Protein AF-A0A368G789-F1 (afdb_monomer_lite)

Secondary structure (DSSP, 8-state):
------PPP-HHHHHHHHHT--PPTT--HHHHHHHHHHHHTTS-GGG-S-HHHHHHHHHHHHH-S-HHHHHHHHTSS---HHHHHHHHHHHHHHHHHHHHHHHHHTTTSTT------------------

Structure (mmCIF, N/CA/C/O backbone):
data_AF-A0A368G789-F1
#
_entry.id   AF-A0A368G789-F1
#
loop_
_atom_site.group_PDB
_atom_site.id
_atom_site.type_symbol
_atom_site.label_atom_id
_atom_site.label_alt_id
_atom_site.label_comp_id
_atom_site.label_asym_id
_atom_site.label_entity_id
_atom_site.label_seq_id
_atom_site.pdbx_PDB_ins_code
_atom_site.Cartn_x
_atom_site.Cartn_y
_atom_site.Cartn_z
_atom_site.occupancy
_atom_site.B_iso_or_equiv
_atom_site.auth_seq_id
_atom_site.auth_comp_id
_atom_site.auth_asym_id
_atom_site.auth_atom_id
_atom_site.pdbx_PDB_model_num
ATOM 1 N N . MET A 1 1 ? 33.040 -12.148 13.697 1.00 38.88 1 MET A N 1
ATOM 2 C CA . MET A 1 1 ? 32.240 -10.945 13.388 1.00 38.88 1 MET A CA 1
ATOM 3 C C . MET A 1 1 ? 30.898 -11.406 12.861 1.00 38.88 1 MET A C 1
ATOM 5 O O . MET A 1 1 ? 30.812 -11.840 11.717 1.00 38.88 1 MET A O 1
ATOM 9 N N . GLU A 1 2 ? 29.886 -11.398 13.719 1.00 48.53 2 GLU A N 1
ATOM 10 C CA . GLU A 1 2 ? 28.514 -11.714 13.335 1.00 48.53 2 GLU A CA 1
ATOM 11 C C . GLU A 1 2 ? 28.005 -10.576 12.450 1.00 48.53 2 GLU A C 1
ATOM 13 O O . GLU A 1 2 ? 27.790 -9.453 12.902 1.00 48.53 2 GLU A O 1
ATOM 18 N N . ARG A 1 3 ? 27.883 -10.837 11.145 1.00 51.62 3 ARG A N 1
ATOM 19 C CA . ARG A 1 3 ? 27.163 -9.945 10.236 1.00 51.62 3 ARG A CA 1
ATOM 20 C C . ARG A 1 3 ? 25.686 -10.092 10.581 1.00 51.62 3 ARG A C 1
ATOM 22 O O . ARG A 1 3 ? 24.994 -10.892 9.958 1.00 51.62 3 ARG A O 1
ATOM 29 N N . HIS A 1 4 ? 25.233 -9.395 11.621 1.00 54.50 4 HIS A N 1
ATOM 30 C CA . HIS A 1 4 ? 23.817 -9.341 11.954 1.00 54.50 4 HIS A CA 1
ATOM 31 C C . HIS A 1 4 ? 23.077 -8.850 10.715 1.00 54.50 4 HIS A C 1
ATOM 33 O O . HIS A 1 4 ? 23.262 -7.720 10.261 1.00 54.50 4 HIS A O 1
ATOM 39 N N . PHE A 1 5 ? 22.305 -9.754 10.123 1.00 52.41 5 PHE A N 1
ATOM 40 C CA . PHE A 1 5 ? 21.469 -9.471 8.976 1.00 52.41 5 PHE A CA 1
ATOM 41 C C . PHE A 1 5 ? 20.397 -8.501 9.470 1.00 52.41 5 PHE A C 1
ATOM 43 O O . PHE A 1 5 ? 19.450 -8.908 10.135 1.00 52.41 5 PHE A O 1
ATOM 50 N N . GLN A 1 6 ? 20.586 -7.204 9.236 1.00 55.22 6 GLN A N 1
ATOM 51 C CA . GLN A 1 6 ? 19.517 -6.239 9.437 1.00 55.22 6 GLN A CA 1
ATOM 52 C C . GLN A 1 6 ? 18.588 -6.385 8.232 1.00 55.22 6 GLN A C 1
ATOM 54 O O . GLN A 1 6 ? 19.014 -6.076 7.114 1.00 55.22 6 GLN A O 1
ATOM 59 N N . PRO A 1 7 ? 17.363 -6.914 8.403 1.00 67.00 7 PRO A N 1
ATOM 60 C CA . PRO A 1 7 ? 16.426 -6.972 7.299 1.00 67.00 7 PRO A CA 1
ATOM 61 C C . PRO A 1 7 ? 16.193 -5.545 6.805 1.00 67.00 7 PRO A C 1
ATOM 63 O O . PRO A 1 7 ? 15.861 -4.646 7.580 1.00 67.00 7 PRO A O 1
ATOM 66 N N . LYS A 1 8 ? 16.426 -5.332 5.508 1.00 68.81 8 LYS A N 1
ATOM 67 C CA . LYS A 1 8 ? 16.158 -4.054 4.850 1.00 68.81 8 LYS A CA 1
ATOM 68 C C . LYS A 1 8 ? 14.688 -3.713 5.050 1.00 68.81 8 LYS A C 1
ATOM 70 O O . LYS A 1 8 ? 13.813 -4.514 4.726 1.00 68.81 8 LYS A O 1
ATOM 75 N N . LYS A 1 9 ? 14.425 -2.536 5.613 1.00 77.56 9 LYS A N 1
ATOM 76 C CA . LYS A 1 9 ? 13.063 -2.088 5.881 1.00 77.56 9 LYS A CA 1
ATOM 77 C C . LYS A 1 9 ? 12.380 -1.729 4.563 1.00 77.56 9 LYS A C 1
ATOM 79 O O . LYS A 1 9 ? 12.826 -0.825 3.860 1.00 77.56 9 LYS A O 1
ATOM 84 N N . LEU A 1 10 ? 11.293 -2.422 4.242 1.00 89.25 10 LEU A N 1
ATOM 85 C CA . LEU A 1 10 ? 10.507 -2.182 3.033 1.00 89.25 10 LEU A CA 1
ATOM 86 C C . LEU A 1 10 ? 9.543 -1.015 3.269 1.00 89.25 10 LEU A C 1
ATOM 88 O O . LEU A 1 10 ? 8.372 -1.203 3.582 1.00 89.25 10 LEU A O 1
ATOM 92 N N . VAL A 1 11 ? 10.044 0.213 3.137 1.00 90.19 11 VAL A N 1
ATOM 93 C CA . VAL A 1 11 ? 9.292 1.440 3.463 1.00 90.19 11 VAL A CA 1
ATOM 94 C C . VAL A 1 11 ? 7.970 1.542 2.692 1.00 90.19 11 VAL A C 1
ATOM 96 O O . VAL A 1 11 ? 6.958 1.965 3.251 1.00 90.19 11 VAL A O 1
ATOM 99 N N . LEU A 1 12 ? 7.944 1.127 1.422 1.00 90.19 12 LEU A N 1
ATOM 100 C CA . LEU A 1 12 ? 6.715 1.101 0.624 1.00 90.19 12 LEU A CA 1
ATOM 101 C C . LEU A 1 12 ? 5.694 0.083 1.141 1.00 90.19 12 LEU A C 1
ATOM 103 O O . LEU A 1 12 ? 4.496 0.366 1.110 1.00 90.19 12 LEU A O 1
ATOM 107 N N . ALA A 1 13 ? 6.149 -1.062 1.654 1.00 91.62 13 ALA A N 1
ATOM 108 C CA . ALA A 1 13 ? 5.273 -2.042 2.286 1.00 91.62 13 ALA A CA 1
ATOM 109 C C . ALA A 1 13 ? 4.629 -1.471 3.555 1.00 91.62 13 ALA A C 1
ATOM 111 O O . ALA A 1 13 ? 3.419 -1.610 3.721 1.00 91.62 13 ALA A O 1
ATOM 112 N N . GLU A 1 14 ? 5.390 -0.750 4.386 1.00 92.75 14 GLU A N 1
ATOM 113 C CA . GLU A 1 14 ? 4.847 -0.090 5.583 1.00 92.75 14 GLU A CA 1
ATOM 114 C C . GLU A 1 14 ? 3.820 0.988 5.231 1.00 92.75 14 GLU A C 1
ATOM 116 O O . GLU A 1 14 ? 2.738 1.054 5.816 1.00 92.75 14 GLU A O 1
ATOM 121 N N . ARG A 1 15 ? 4.113 1.798 4.209 1.00 92.38 15 ARG A N 1
ATOM 122 C CA . ARG A 1 15 ? 3.181 2.812 3.697 1.00 92.38 15 ARG A CA 1
ATOM 123 C C . ARG A 1 15 ? 1.889 2.186 3.192 1.00 92.38 15 ARG A C 1
ATOM 125 O O . ARG A 1 15 ? 0.800 2.652 3.524 1.00 92.38 15 ARG A O 1
ATOM 132 N N . PHE A 1 16 ? 1.998 1.108 2.420 1.00 91.94 16 PHE A N 1
ATOM 133 C CA . PHE A 1 16 ? 0.838 0.362 1.949 1.00 91.94 16 PHE A CA 1
ATOM 134 C C . PHE A 1 16 ? 0.045 -0.253 3.111 1.00 91.94 16 PHE A C 1
ATOM 136 O O . PHE A 1 16 ? -1.185 -0.163 3.124 1.00 91.94 16 PHE A O 1
ATOM 143 N N . ALA A 1 17 ? 0.724 -0.820 4.111 1.00 92.12 17 ALA A N 1
ATOM 144 C CA . ALA A 1 17 ? 0.091 -1.372 5.304 1.00 92.12 17 ALA A CA 1
ATOM 145 C C . ALA A 1 17 ? -0.663 -0.297 6.100 1.00 92.12 17 ALA A C 1
ATOM 147 O O . ALA A 1 17 ? -1.793 -0.540 6.517 1.00 92.12 17 ALA A O 1
ATOM 148 N N . MET A 1 18 ? -0.082 0.899 6.256 1.00 94.31 18 MET A N 1
ATOM 149 C CA . MET A 1 18 ? -0.729 2.045 6.899 1.00 94.31 18 MET A CA 1
ATOM 150 C C . MET A 1 18 ? -1.992 2.477 6.145 1.00 94.31 18 MET A C 1
ATOM 152 O O . MET A 1 18 ? -3.046 2.605 6.761 1.00 94.31 18 MET A O 1
ATOM 156 N N . MET A 1 19 ? -1.913 2.659 4.823 1.00 91.19 19 MET A N 1
ATOM 157 C CA . MET A 1 19 ? -3.069 3.058 4.003 1.00 91.19 19 MET A CA 1
ATOM 158 C C . MET A 1 19 ? -4.171 2.000 3.953 1.00 91.19 19 MET A C 1
ATOM 160 O O . MET A 1 19 ? -5.332 2.329 3.733 1.00 91.19 19 MET A O 1
ATOM 164 N N . SER A 1 20 ? -3.812 0.732 4.142 1.00 91.69 20 SER A N 1
ATOM 165 C CA . SER A 1 20 ? -4.769 -0.375 4.167 1.00 91.69 20 SER A CA 1
ATOM 166 C C . SER A 1 20 ? -5.485 -0.514 5.514 1.00 91.69 20 SER A C 1
ATOM 168 O O . SER A 1 20 ? -6.374 -1.358 5.641 1.00 91.69 20 SER A O 1
ATOM 170 N N . LYS A 1 21 ? -5.107 0.268 6.537 1.00 94.00 21 LYS A N 1
ATOM 171 C CA . LYS A 1 21 ? -5.802 0.253 7.825 1.00 94.00 21 LYS A CA 1
ATOM 172 C C . LYS A 1 21 ? -7.206 0.826 7.672 1.00 94.00 21 LYS A C 1
ATOM 174 O O . LYS A 1 21 ? -7.413 1.869 7.064 1.00 94.00 21 LYS A O 1
ATOM 179 N N . ALA A 1 22 ? -8.156 0.140 8.289 1.00 96.19 22 ALA A N 1
ATOM 180 C CA . ALA A 1 22 ? -9.532 0.581 8.431 1.00 96.19 22 ALA A CA 1
ATOM 181 C C . ALA A 1 22 ? -9.975 0.342 9.875 1.00 96.19 22 ALA A C 1
ATOM 183 O O . ALA A 1 22 ? -9.533 -0.624 10.508 1.00 96.19 22 ALA A O 1
ATOM 184 N N . GLN A 1 23 ? -10.842 1.215 10.389 1.00 98.00 23 GLN A N 1
ATOM 185 C CA . GLN A 1 23 ? -11.401 1.055 11.727 1.00 98.00 23 GLN A CA 1
ATOM 186 C C . GLN A 1 23 ? -12.190 -0.255 11.797 1.00 98.00 23 GLN A C 1
ATOM 188 O O . GLN A 1 23 ? -13.071 -0.517 10.975 1.00 98.00 23 GLN A O 1
ATOM 193 N N . LYS A 1 24 ? -11.872 -1.086 12.790 1.00 97.12 24 LYS A N 1
ATOM 194 C CA . LYS A 1 24 ? -12.580 -2.349 13.019 1.00 97.12 24 LYS A CA 1
ATOM 195 C C . LYS A 1 24 ? -13.919 -2.087 13.705 1.00 97.12 24 LYS A C 1
ATOM 197 O O . LYS A 1 24 ? -14.069 -1.134 14.468 1.00 97.12 24 LYS A O 1
ATOM 202 N N . ILE A 1 25 ? -14.884 -2.976 13.485 1.00 97.50 25 ILE A N 1
ATOM 203 C CA . ILE A 1 25 ? -16.169 -2.932 14.191 1.00 97.50 25 ILE A CA 1
ATO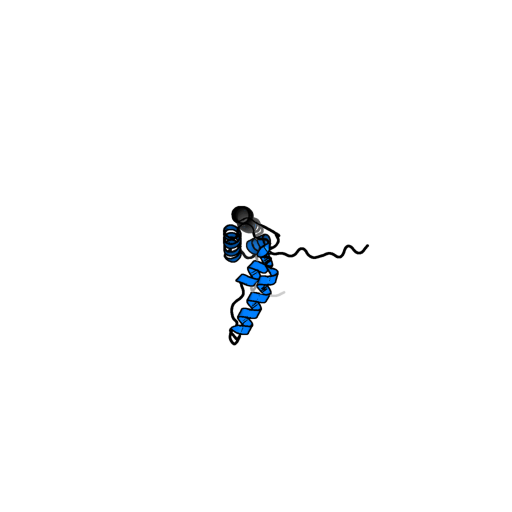M 204 C C . ILE A 1 25 ? -15.901 -3.058 15.699 1.00 97.50 25 ILE A C 1
ATOM 206 O O . ILE A 1 25 ? -15.233 -3.995 16.130 1.00 97.50 25 ILE A O 1
ATOM 210 N N . GLY A 1 26 ? -16.399 -2.102 16.486 1.00 97.50 26 GLY A N 1
ATOM 211 C CA . GLY A 1 26 ? -16.203 -2.055 17.940 1.00 97.50 26 GLY A CA 1
ATOM 212 C C . GLY A 1 26 ? -14.894 -1.409 18.414 1.00 97.50 26 GLY A C 1
ATOM 213 O O . GLY A 1 26 ? -14.728 -1.240 19.616 1.00 97.50 26 GLY A O 1
ATOM 214 N N . GLN A 1 27 ? -13.989 -1.009 17.512 1.00 97.81 27 GLN A N 1
ATOM 215 C CA . GLN A 1 27 ? -12.781 -0.255 17.869 1.00 97.81 27 GLN A CA 1
ATOM 216 C C . GLN A 1 27 ? -13.137 1.205 18.150 1.00 97.81 27 GLN A C 1
ATOM 218 O O . GLN A 1 27 ? -13.849 1.838 17.365 1.00 97.81 27 GLN A O 1
ATOM 223 N N . THR A 1 28 ? -12.618 1.770 19.236 1.00 98.44 28 THR A N 1
ATOM 224 C CA . THR A 1 28 ? -12.810 3.193 19.531 1.00 98.44 28 THR A CA 1
ATOM 225 C C . THR A 1 28 ? -12.017 4.070 18.558 1.00 98.44 28 THR A C 1
ATOM 227 O O . THR A 1 28 ? -11.005 3.659 17.983 1.00 98.44 28 THR A O 1
ATOM 230 N N . LEU A 1 29 ? -12.445 5.323 18.392 1.00 98.12 29 LEU A N 1
ATOM 231 C CA . LEU A 1 29 ? -11.732 6.284 17.544 1.00 98.12 29 LEU A CA 1
ATOM 232 C C . LEU A 1 29 ? -10.300 6.543 18.037 1.00 98.12 29 LEU A C 1
ATOM 234 O O . LEU A 1 29 ? -9.393 6.691 17.223 1.00 98.12 29 LEU A O 1
ATOM 238 N N . GLN A 1 30 ? -10.088 6.563 19.357 1.00 98.25 30 GLN A N 1
ATOM 239 C CA . GLN A 1 30 ? -8.768 6.777 19.957 1.00 98.25 30 GLN A CA 1
ATOM 240 C C . GLN A 1 30 ? -7.822 5.606 19.681 1.00 98.25 30 GLN A C 1
ATOM 242 O O . GLN A 1 30 ? -6.677 5.830 19.298 1.00 98.25 30 GLN A O 1
ATOM 247 N N . GLU A 1 31 ? -8.303 4.367 19.813 1.00 98.19 31 GLU A N 1
ATOM 248 C CA . GLU A 1 31 ? -7.513 3.176 19.485 1.00 98.19 31 GLU A CA 1
ATOM 249 C C . GLU A 1 31 ? -7.143 3.144 18.003 1.00 98.19 31 GLU A C 1
ATOM 251 O O . GLU A 1 31 ? -5.993 2.874 17.663 1.00 98.19 31 GLU A O 1
ATOM 256 N N . TYR A 1 32 ? -8.100 3.447 17.121 1.00 98.38 32 TYR A N 1
ATOM 257 C CA . TYR A 1 32 ? -7.838 3.492 15.686 1.00 98.38 32 TYR A CA 1
ATOM 258 C C . TYR A 1 32 ? -6.819 4.582 15.330 1.00 98.38 32 TYR A C 1
ATOM 260 O O . TYR A 1 32 ? -5.849 4.318 14.622 1.00 98.38 32 TYR A O 1
ATOM 268 N N . PHE A 1 33 ? -6.983 5.789 15.873 1.00 97.88 33 PHE A N 1
ATOM 269 C CA . PHE A 1 33 ? -6.050 6.892 15.654 1.00 97.88 33 PHE A CA 1
ATOM 270 C C . PHE A 1 33 ? -4.636 6.566 16.154 1.00 97.88 33 PHE A C 1
ATOM 272 O O . PHE A 1 33 ? -3.668 6.777 15.424 1.00 97.88 33 PHE A O 1
ATOM 279 N N . ALA A 1 34 ? -4.512 5.989 17.352 1.00 97.81 34 ALA A N 1
ATOM 280 C CA . ALA A 1 34 ? -3.228 5.553 17.897 1.00 97.81 34 ALA A CA 1
ATOM 281 C C . ALA A 1 34 ? -2.572 4.465 17.026 1.00 97.81 34 ALA A C 1
ATOM 283 O O . ALA A 1 34 ? -1.359 4.484 16.814 1.00 97.81 34 ALA A O 1
ATOM 284 N N . GLU A 1 35 ? -3.362 3.539 16.471 1.00 97.19 35 GLU A N 1
ATOM 285 C CA . GLU A 1 35 ? -2.876 2.506 15.551 1.00 97.19 35 GLU A CA 1
ATOM 286 C C . GLU A 1 35 ? -2.330 3.107 14.244 1.00 97.19 35 GLU A C 1
ATOM 288 O O . GLU A 1 35 ? -1.267 2.697 13.767 1.00 97.19 35 GLU A O 1
ATOM 293 N N . VAL A 1 36 ? -3.028 4.097 13.677 1.00 97.00 36 VAL A N 1
ATOM 294 C CA . VAL A 1 36 ? -2.587 4.814 12.470 1.00 97.00 36 VAL A CA 1
ATOM 295 C C . VAL A 1 36 ? -1.330 5.640 12.754 1.00 97.00 36 VAL A C 1
ATOM 297 O O . VAL A 1 36 ? -0.369 5.550 11.991 1.00 97.00 36 VAL A O 1
ATOM 300 N N . GLN A 1 37 ? -1.278 6.376 13.871 1.00 96.00 37 GLN A N 1
ATOM 301 C CA . GLN A 1 37 ? -0.085 7.133 14.275 1.00 96.00 37 GLN A CA 1
ATOM 302 C C . GLN A 1 37 ? 1.133 6.227 14.462 1.00 96.00 37 GLN A C 1
ATOM 304 O O . GLN A 1 37 ? 2.225 6.544 13.991 1.00 96.00 37 GLN A O 1
ATOM 309 N N . LYS A 1 38 ? 0.949 5.069 15.105 1.00 95.19 38 LYS A N 1
ATOM 310 C CA . LYS A 1 38 ? 2.028 4.096 15.285 1.00 95.19 38 LYS A CA 1
ATOM 311 C C . LYS A 1 38 ? 2.576 3.607 13.942 1.00 95.19 38 LYS A C 1
ATOM 313 O O . LYS A 1 38 ? 3.790 3.537 13.788 1.00 95.19 38 LYS A O 1
ATOM 318 N N . ALA A 1 39 ? 1.709 3.319 12.971 1.00 94.62 39 ALA A N 1
ATOM 319 C CA . ALA A 1 39 ? 2.135 2.911 11.632 1.00 94.62 39 ALA A CA 1
ATOM 320 C C . ALA A 1 39 ? 2.824 4.046 10.850 1.00 94.62 39 ALA A C 1
ATOM 322 O O . ALA A 1 39 ? 3.785 3.799 10.121 1.00 94.62 39 ALA A O 1
ATOM 323 N N . ALA A 1 40 ? 2.399 5.299 11.037 1.00 94.12 40 ALA A N 1
ATOM 324 C CA . ALA A 1 40 ? 3.028 6.454 10.394 1.00 94.12 40 ALA A CA 1
ATOM 325 C C . ALA A 1 40 ? 4.507 6.617 10.789 1.00 94.12 40 ALA A C 1
ATOM 327 O O . ALA A 1 40 ? 5.338 6.926 9.931 1.00 94.12 40 ALA A O 1
ATOM 328 N N . ASN A 1 41 ? 4.862 6.307 12.042 1.00 92.25 41 ASN A N 1
ATOM 329 C CA . ASN A 1 41 ? 6.253 6.326 12.518 1.00 92.25 41 ASN A CA 1
ATOM 330 C C . ASN A 1 41 ? 7.163 5.372 11.729 1.00 92.25 41 ASN A C 1
ATOM 332 O O . ASN A 1 41 ? 8.374 5.577 11.635 1.00 92.25 41 ASN A O 1
ATOM 336 N N . GLU A 1 42 ? 6.592 4.323 11.137 1.00 89.62 42 GLU A N 1
ATOM 337 C CA . GLU A 1 42 ? 7.347 3.330 10.386 1.00 89.62 42 GLU A CA 1
ATOM 338 C C . GLU A 1 42 ? 7.546 3.703 8.909 1.00 89.62 42 GLU A C 1
ATOM 340 O O . GLU A 1 42 ? 8.472 3.184 8.282 1.00 89.62 42 GLU A O 1
ATOM 345 N N . CYS A 1 43 ? 6.761 4.653 8.393 1.00 90.38 43 CYS A N 1
ATOM 346 C CA . CYS A 1 43 ? 6.689 5.033 6.978 1.00 90.38 43 CYS A CA 1
ATOM 347 C C . CYS A 1 43 ? 7.783 6.010 6.508 1.00 90.38 43 CYS A C 1
ATOM 349 O O . CYS A 1 43 ? 7.898 6.279 5.304 1.00 90.38 43 CYS A O 1
ATOM 351 N N . MET A 1 44 ? 8.584 6.544 7.439 1.00 89.50 44 MET A N 1
ATOM 352 C CA . MET A 1 44 ? 9.730 7.425 7.166 1.00 89.50 44 MET A CA 1
ATOM 353 C C . MET A 1 44 ? 9.378 8.620 6.259 1.00 89.50 44 MET A C 1
ATOM 355 O O . MET A 1 44 ? 10.114 8.927 5.319 1.00 89.50 44 MET A O 1
ATOM 359 N N . PHE A 1 45 ? 8.241 9.279 6.509 1.00 88.75 45 PHE A N 1
ATOM 360 C CA . PHE A 1 45 ? 7.786 10.422 5.705 1.00 88.75 45 PHE A CA 1
ATOM 361 C C . PHE A 1 45 ? 8.768 11.600 5.722 1.00 88.75 45 PHE A C 1
ATOM 363 O O . PHE A 1 45 ? 8.908 12.277 4.711 1.00 88.75 45 PHE A O 1
ATOM 370 N N . GLU A 1 46 ? 9.542 11.748 6.798 1.00 89.19 46 GLU A N 1
ATOM 371 C CA . GLU A 1 46 ? 10.607 12.755 6.944 1.00 89.19 46 GLU A CA 1
ATOM 372 C C . GLU A 1 46 ? 11.673 12.693 5.832 1.00 89.19 46 GLU A C 1
ATOM 374 O O . GLU A 1 46 ? 12.369 13.669 5.573 1.00 89.19 46 GLU A O 1
ATOM 379 N N . LYS A 1 47 ? 11.844 11.530 5.182 1.00 87.44 47 LYS A N 1
ATOM 380 C CA . LYS A 1 47 ? 12.828 11.328 4.103 1.00 87.44 47 LYS A CA 1
ATOM 381 C C . LYS A 1 47 ? 12.252 11.541 2.700 1.00 87.44 47 LYS A C 1
ATOM 383 O O . LYS A 1 47 ? 12.951 11.297 1.719 1.00 87.44 47 LYS A O 1
ATOM 388 N N . VAL A 1 48 ? 10.980 11.916 2.584 1.00 89.44 48 VAL A N 1
ATOM 389 C CA . VAL A 1 48 ? 10.323 12.133 1.292 1.00 89.44 48 VAL A CA 1
ATOM 390 C C . VAL A 1 48 ? 10.659 13.532 0.788 1.00 89.44 48 VAL A C 1
ATOM 392 O O . VAL A 1 48 ? 10.259 14.521 1.391 1.00 89.44 48 VAL A O 1
ATOM 395 N N . SER A 1 49 ? 11.381 13.610 -0.330 1.00 89.75 49 SER A N 1
ATOM 396 C CA . SER A 1 49 ? 11.686 14.873 -1.011 1.00 89.75 49 SER A CA 1
ATOM 397 C C . SER A 1 49 ? 10.507 15.383 -1.841 1.00 89.75 49 SER A C 1
ATOM 399 O O . SER A 1 49 ? 10.188 16.567 -1.787 1.00 89.75 49 SER A O 1
ATOM 401 N N . ASP A 1 50 ? 9.838 14.492 -2.576 1.00 93.19 50 ASP A N 1
ATOM 402 C CA . ASP A 1 50 ? 8.650 14.805 -3.370 1.00 93.19 50 ASP A CA 1
ATOM 403 C C . ASP A 1 50 ? 7.415 14.107 -2.791 1.00 93.19 50 ASP A C 1
ATOM 405 O O . ASP A 1 50 ? 7.175 12.911 -2.982 1.00 93.19 50 ASP A O 1
ATOM 409 N N . VAL A 1 51 ? 6.619 14.877 -2.051 1.00 91.75 51 VAL A N 1
ATOM 410 C CA . VAL A 1 51 ? 5.388 14.386 -1.422 1.00 91.75 51 VAL A CA 1
ATOM 411 C C . VAL A 1 51 ? 4.338 14.023 -2.470 1.00 91.75 51 VAL A C 1
ATOM 413 O O . VAL A 1 51 ? 3.608 13.049 -2.284 1.00 91.75 51 VAL A O 1
ATOM 416 N N . ARG A 1 52 ? 4.251 14.772 -3.578 1.00 94.81 52 ARG A N 1
ATOM 417 C CA . ARG A 1 52 ? 3.253 14.520 -4.624 1.00 94.81 52 ARG A CA 1
ATOM 418 C C . ARG A 1 52 ? 3.534 13.180 -5.286 1.00 94.81 52 ARG A C 1
ATOM 420 O O . ARG A 1 52 ? 2.627 12.353 -5.363 1.00 94.81 52 ARG A O 1
ATOM 427 N N . ASP A 1 53 ? 4.769 12.962 -5.718 1.00 94.38 53 ASP A N 1
ATOM 428 C CA . ASP A 1 53 ? 5.176 11.717 -6.368 1.00 94.38 53 ASP A CA 1
ATOM 429 C C . ASP A 1 53 ? 5.037 10.509 -5.426 1.00 94.38 53 ASP A C 1
ATOM 431 O O . ASP A 1 53 ? 4.477 9.476 -5.804 1.00 94.38 53 ASP A O 1
ATOM 435 N N . ALA A 1 54 ? 5.416 10.667 -4.152 1.00 91.81 54 ALA A N 1
ATOM 436 C CA . ALA A 1 54 ? 5.231 9.622 -3.151 1.00 91.81 54 ALA A CA 1
ATOM 437 C C . ALA A 1 54 ? 3.750 9.249 -2.964 1.00 91.81 54 ALA A C 1
ATOM 439 O O . ALA A 1 54 ? 3.424 8.062 -2.902 1.00 91.81 54 ALA A O 1
ATOM 440 N N . MET A 1 55 ? 2.846 10.235 -2.894 1.00 92.81 55 MET A N 1
ATOM 441 C CA . MET A 1 55 ? 1.400 9.998 -2.773 1.00 92.81 55 MET A CA 1
ATOM 442 C C . MET A 1 55 ? 0.826 9.293 -4.004 1.00 92.81 55 MET A C 1
ATOM 444 O O . MET A 1 55 ? 0.056 8.342 -3.857 1.00 92.81 55 MET A O 1
ATOM 448 N N . VAL A 1 56 ? 1.224 9.715 -5.207 1.00 95.19 56 VAL A N 1
ATOM 449 C CA . VAL A 1 56 ? 0.806 9.081 -6.468 1.00 95.19 56 VAL A CA 1
ATOM 450 C C . VAL A 1 56 ? 1.263 7.624 -6.502 1.00 95.19 56 VAL A C 1
ATOM 452 O O . VAL A 1 56 ? 0.443 6.736 -6.727 1.00 95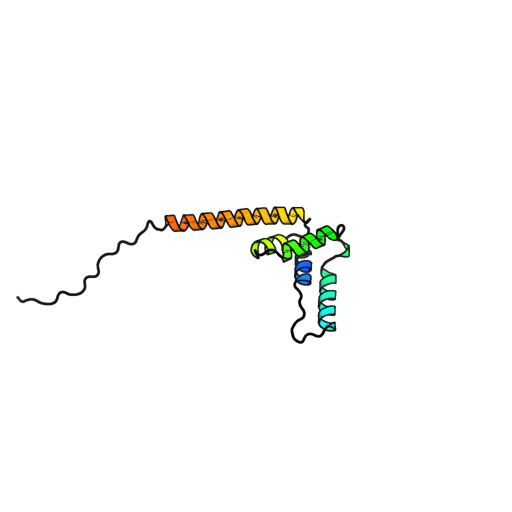.19 56 VAL A O 1
ATOM 455 N N . THR A 1 57 ? 2.536 7.366 -6.197 1.00 93.50 57 THR A N 1
ATOM 456 C CA . THR A 1 57 ? 3.121 6.017 -6.151 1.00 93.50 57 THR A CA 1
ATOM 457 C C . THR A 1 57 ? 2.382 5.117 -5.163 1.00 93.50 57 THR A C 1
ATOM 459 O O . THR A 1 57 ? 2.022 3.983 -5.480 1.00 93.50 57 THR A O 1
ATOM 462 N N . MET A 1 58 ? 2.101 5.637 -3.967 1.00 92.00 58 MET A N 1
ATOM 463 C CA . MET A 1 58 ? 1.369 4.932 -2.918 1.00 92.00 58 MET A CA 1
ATOM 464 C C . MET A 1 58 ? -0.048 4.530 -3.361 1.00 92.00 58 MET A C 1
ATOM 466 O O . MET A 1 58 ? -0.422 3.360 -3.235 1.00 92.00 58 MET A O 1
ATOM 470 N N . ILE A 1 59 ? -0.821 5.470 -3.915 1.00 93.81 59 ILE A N 1
ATOM 471 C CA . ILE A 1 59 ? -2.190 5.216 -4.389 1.00 93.81 59 ILE A CA 1
ATOM 472 C C . ILE A 1 59 ? -2.182 4.257 -5.583 1.00 93.81 59 ILE A C 1
ATOM 474 O O . ILE A 1 59 ? -2.978 3.318 -5.616 1.00 93.81 59 ILE A O 1
ATOM 478 N N . PHE A 1 60 ? -1.265 4.457 -6.534 1.00 95.50 60 PHE A N 1
ATOM 479 C CA . PHE A 1 60 ? -1.128 3.612 -7.716 1.00 95.50 60 PHE A CA 1
ATOM 480 C C . PHE A 1 60 ? -0.888 2.152 -7.327 1.00 95.50 60 PHE A C 1
ATOM 482 O O . PHE A 1 60 ? -1.688 1.290 -7.686 1.00 95.50 60 PHE A O 1
ATOM 489 N N . ILE A 1 61 ? 0.148 1.881 -6.521 1.00 93.81 61 ILE A N 1
ATOM 490 C CA . ILE A 1 61 ? 0.485 0.521 -6.073 1.00 93.81 61 ILE A CA 1
ATOM 491 C C . ILE A 1 61 ? -0.675 -0.083 -5.269 1.00 93.81 61 ILE A C 1
ATOM 493 O O . ILE A 1 61 ? -1.057 -1.233 -5.501 1.00 93.81 61 ILE A O 1
ATOM 497 N N . GLY A 1 62 ? -1.266 0.685 -4.346 1.00 91.75 62 GLY A N 1
ATOM 498 C CA . GLY A 1 62 ? -2.379 0.217 -3.521 1.00 91.75 62 GLY A CA 1
ATOM 499 C C . GLY A 1 62 ? -3.639 -0.138 -4.319 1.00 91.75 62 GLY A C 1
ATOM 500 O O . GLY A 1 62 ? -4.358 -1.067 -3.943 1.00 91.75 62 GLY A O 1
ATOM 501 N N . GLY A 1 63 ? -3.868 0.548 -5.441 1.00 93.12 63 GLY A N 1
ATOM 502 C CA . GLY A 1 63 ? -5.010 0.354 -6.333 1.00 93.12 63 GLY A CA 1
ATOM 503 C C . GLY A 1 63 ? -4.861 -0.770 -7.366 1.00 93.12 63 GLY A C 1
ATOM 504 O O . GLY A 1 63 ? -5.843 -1.110 -8.025 1.00 93.12 63 GLY A O 1
ATOM 505 N N . LEU A 1 64 ? -3.680 -1.379 -7.525 1.00 94.06 64 LEU A N 1
ATOM 506 C CA . LEU A 1 64 ? -3.458 -2.412 -8.546 1.00 94.06 64 LEU A CA 1
ATOM 507 C C . LEU A 1 64 ? -4.307 -3.666 -8.310 1.00 94.06 64 LEU A C 1
ATOM 509 O O . LEU A 1 64 ? -4.177 -4.314 -7.276 1.00 94.06 64 LEU A O 1
ATOM 513 N N . ALA A 1 65 ? -5.096 -4.096 -9.296 1.00 93.56 65 ALA A N 1
ATOM 514 C CA . ALA A 1 65 ? -5.898 -5.319 -9.183 1.00 93.56 65 ALA A CA 1
ATOM 515 C C . ALA A 1 65 ? -5.048 -6.607 -9.094 1.00 93.56 65 ALA A C 1
ATOM 517 O O . ALA A 1 65 ? -5.437 -7.555 -8.411 1.00 93.56 65 ALA A O 1
ATOM 518 N N . SER A 1 66 ? -3.881 -6.651 -9.754 1.00 93.19 66 SER A N 1
ATOM 519 C CA . SER A 1 66 ? -2.959 -7.795 -9.664 1.00 93.19 66 SER A CA 1
ATOM 520 C C . SER A 1 66 ? -2.200 -7.769 -8.335 1.00 93.19 66 SER A C 1
ATOM 522 O O . SER A 1 66 ? -1.320 -6.934 -8.108 1.00 93.19 66 SER A O 1
ATOM 524 N N . VAL A 1 67 ? -2.524 -8.719 -7.453 1.00 91.88 67 VAL A N 1
ATOM 525 C CA . VAL A 1 67 ? -1.831 -8.913 -6.168 1.00 91.88 67 VAL A CA 1
ATOM 526 C C . VAL A 1 67 ? -0.369 -9.308 -6.384 1.00 91.88 67 VAL A C 1
ATOM 528 O O . VAL A 1 67 ? 0.491 -8.913 -5.600 1.00 91.88 67 VAL A O 1
ATOM 531 N N . GLU A 1 68 ? -0.070 -10.063 -7.443 1.00 91.31 68 GLU A N 1
ATOM 532 C CA . GLU A 1 68 ? 1.295 -10.486 -7.774 1.00 91.31 68 GLU A CA 1
ATOM 533 C C . GLU A 1 68 ? 2.160 -9.292 -8.177 1.00 91.31 68 GLU A C 1
ATOM 535 O O . GLU A 1 68 ? 3.225 -9.083 -7.595 1.00 91.31 68 GLU A O 1
ATOM 540 N N . THR A 1 69 ? 1.660 -8.454 -9.091 1.00 92.75 69 THR A N 1
ATOM 541 C CA . THR A 1 69 ? 2.349 -7.219 -9.490 1.00 92.75 69 THR A CA 1
ATOM 542 C C . THR A 1 69 ? 2.528 -6.281 -8.291 1.00 92.75 69 THR A C 1
ATOM 544 O O . THR A 1 69 ? 3.621 -5.759 -8.071 1.00 92.75 69 THR A O 1
ATOM 547 N N . ARG A 1 70 ? 1.498 -6.127 -7.445 1.00 94.44 70 ARG A N 1
ATOM 548 C CA . ARG A 1 70 ? 1.590 -5.319 -6.219 1.00 94.44 70 ARG A CA 1
ATOM 549 C C . ARG A 1 70 ? 2.687 -5.823 -5.280 1.00 94.44 70 ARG A C 1
ATOM 551 O O . ARG A 1 70 ? 3.509 -5.029 -4.838 1.00 94.44 70 ARG A O 1
ATOM 558 N N . LYS A 1 71 ? 2.733 -7.130 -4.995 1.00 92.06 71 LYS A N 1
ATOM 559 C CA . LYS A 1 71 ? 3.763 -7.732 -4.128 1.00 92.06 71 LYS A CA 1
ATOM 560 C C . LYS A 1 71 ? 5.171 -7.444 -4.644 1.00 92.06 71 LYS A C 1
ATOM 562 O O . LYS A 1 71 ? 6.009 -7.005 -3.868 1.00 92.06 71 LYS A O 1
ATOM 567 N N . ARG A 1 72 ? 5.403 -7.608 -5.951 1.00 90.69 72 ARG A N 1
ATOM 568 C CA . ARG A 1 72 ? 6.698 -7.315 -6.587 1.00 90.69 72 ARG A CA 1
ATOM 569 C C . ARG A 1 72 ? 7.121 -5.855 -6.442 1.00 90.69 72 ARG A C 1
ATOM 571 O O . ARG A 1 72 ? 8.298 -5.582 -6.238 1.00 90.69 72 ARG A O 1
ATOM 578 N N . LEU A 1 73 ? 6.180 -4.918 -6.537 1.00 92.31 73 LEU A N 1
ATOM 579 C CA . LEU A 1 73 ? 6.470 -3.495 -6.342 1.00 92.31 73 LEU A CA 1
ATOM 580 C C . LEU A 1 73 ? 6.792 -3.174 -4.873 1.00 92.31 73 LEU A C 1
ATOM 582 O O . LEU A 1 73 ? 7.678 -2.372 -4.601 1.00 92.31 73 LEU A O 1
ATOM 586 N N . LEU A 1 74 ? 6.144 -3.836 -3.914 1.00 91.94 74 LEU A N 1
ATOM 587 C CA . LEU A 1 74 ? 6.413 -3.626 -2.485 1.00 91.94 74 LEU A CA 1
ATOM 588 C C . LEU A 1 74 ? 7.750 -4.226 -2.004 1.00 91.94 74 LEU A C 1
ATOM 590 O O . LEU A 1 74 ? 8.200 -3.888 -0.912 1.00 91.94 74 LEU A O 1
ATOM 594 N N . GLU A 1 75 ? 8.397 -5.088 -2.800 1.00 89.69 75 GLU A N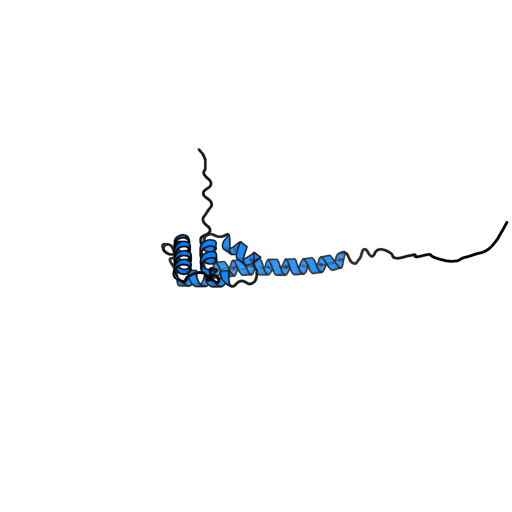 1
ATOM 595 C CA . GLU A 1 75 ? 9.730 -5.647 -2.508 1.00 89.69 75 GLU A CA 1
ATOM 596 C C . GLU A 1 75 ? 10.869 -4.625 -2.690 1.00 89.69 75 GLU A C 1
ATOM 598 O O . GLU A 1 75 ? 11.974 -4.852 -2.193 1.00 89.69 75 GLU A O 1
ATOM 603 N N . LYS A 1 76 ? 10.640 -3.507 -3.395 1.00 82.44 76 LYS A N 1
ATOM 604 C CA . LYS A 1 76 ? 11.665 -2.467 -3.583 1.00 82.44 76 LYS A CA 1
ATOM 605 C C . LYS A 1 76 ? 11.602 -1.394 -2.494 1.00 82.44 76 LYS A C 1
ATOM 607 O O . LYS A 1 76 ? 10.554 -1.118 -1.919 1.00 82.44 76 LYS A O 1
ATOM 612 N N . GLU A 1 77 ? 12.747 -0.760 -2.237 1.00 75.12 77 GLU A N 1
ATOM 613 C CA . GLU A 1 77 ? 12.888 0.260 -1.188 1.00 75.12 77 GLU A CA 1
ATOM 614 C C . GLU A 1 77 ? 12.271 1.610 -1.589 1.00 75.12 77 GLU A C 1
ATOM 616 O O . GLU A 1 77 ? 11.554 2.218 -0.795 1.00 75.12 77 GLU A O 1
ATOM 621 N N . HIS A 1 78 ? 12.528 2.064 -2.820 1.00 78.38 78 HIS A N 1
ATOM 622 C CA . HIS A 1 78 ? 12.106 3.368 -3.330 1.00 78.38 78 HIS A CA 1
ATOM 623 C C . HIS A 1 78 ? 11.695 3.272 -4.802 1.00 78.38 78 HIS A C 1
ATOM 625 O O . HIS A 1 78 ? 12.252 2.471 -5.551 1.00 78.38 78 HIS A O 1
ATOM 631 N N . PHE A 1 79 ? 10.720 4.095 -5.177 1.00 82.31 79 PHE A N 1
ATOM 632 C CA . PHE A 1 79 ? 10.205 4.246 -6.532 1.00 82.31 79 PHE A CA 1
ATOM 633 C C . PHE A 1 79 ? 9.787 5.692 -6.748 1.00 82.31 79 PHE A C 1
ATOM 635 O O . PHE A 1 79 ? 9.218 6.291 -5.828 1.00 82.31 79 PHE A O 1
ATOM 642 N N . THR A 1 80 ? 10.001 6.193 -7.959 1.00 89.75 80 THR A N 1
ATOM 643 C CA . THR A 1 80 ? 9.171 7.275 -8.493 1.00 89.75 80 THR A CA 1
ATOM 644 C C . THR A 1 80 ? 7.875 6.713 -9.080 1.00 89.75 80 THR A C 1
ATOM 646 O O . THR A 1 80 ? 7.776 5.515 -9.377 1.00 89.75 80 THR A O 1
ATOM 649 N N . SER A 1 81 ? 6.865 7.558 -9.275 1.00 91.31 81 SER A N 1
ATOM 650 C CA . SER A 1 81 ? 5.598 7.114 -9.872 1.00 91.31 81 SER A CA 1
ATOM 651 C C . SER A 1 81 ? 5.771 6.585 -11.300 1.00 91.31 81 SER A C 1
ATOM 653 O O . SER A 1 81 ? 5.138 5.593 -11.669 1.00 91.31 81 SER A O 1
ATOM 655 N N . GLU A 1 82 ? 6.675 7.185 -12.077 1.00 94.12 82 GLU A N 1
ATOM 656 C CA . GLU A 1 82 ? 7.015 6.747 -13.435 1.00 94.12 82 GLU A CA 1
ATOM 657 C C . GLU A 1 82 ? 7.695 5.371 -13.437 1.00 94.12 82 GLU A C 1
ATOM 659 O O . GLU A 1 82 ? 7.293 4.479 -14.186 1.00 94.12 82 GLU A O 1
ATOM 664 N N . GLU A 1 83 ? 8.661 5.148 -12.542 1.00 92.88 83 GLU A N 1
ATOM 665 C CA . GLU A 1 83 ? 9.338 3.852 -12.410 1.00 92.88 83 GLU A CA 1
ATOM 666 C C . GLU A 1 83 ? 8.374 2.748 -11.949 1.00 92.88 83 GLU A C 1
ATOM 668 O O . GLU A 1 83 ? 8.454 1.602 -12.405 1.00 92.88 83 GLU A O 1
ATOM 673 N N . ALA A 1 84 ? 7.451 3.070 -11.037 1.00 93.69 84 ALA A N 1
ATOM 674 C CA . ALA A 1 84 ? 6.439 2.124 -10.578 1.00 93.69 84 ALA A CA 1
ATOM 675 C C . ALA A 1 84 ? 5.520 1.687 -11.729 1.00 93.69 84 ALA A C 1
ATOM 677 O O . ALA A 1 84 ? 5.187 0.501 -11.830 1.00 93.69 84 ALA A O 1
ATOM 678 N N . LEU A 1 85 ? 5.142 2.621 -12.610 1.00 96.00 85 LEU A N 1
ATOM 679 C CA . LEU A 1 85 ? 4.362 2.330 -13.810 1.00 96.00 85 LEU A CA 1
ATOM 680 C C . LEU A 1 85 ? 5.143 1.446 -14.788 1.00 96.00 85 LEU A C 1
ATOM 682 O O . LEU A 1 85 ? 4.623 0.415 -15.212 1.00 96.00 85 LEU A O 1
ATOM 686 N N . GLU A 1 86 ? 6.392 1.798 -15.101 1.00 94.94 86 GLU A N 1
ATOM 687 C CA . GLU A 1 86 ? 7.230 1.028 -16.029 1.00 94.94 86 GLU A CA 1
ATOM 688 C C . GLU A 1 86 ? 7.382 -0.431 -15.570 1.00 94.94 86 GLU A C 1
ATOM 690 O O . GLU A 1 86 ? 7.198 -1.379 -16.344 1.00 94.94 86 GLU A O 1
ATOM 695 N N . VAL A 1 87 ? 7.650 -0.631 -14.278 1.00 92.19 87 VAL A N 1
ATOM 696 C CA . VAL A 1 87 ? 7.778 -1.970 -13.696 1.00 92.19 87 VAL A CA 1
ATOM 697 C C . VAL A 1 87 ? 6.445 -2.719 -13.719 1.00 92.19 87 VAL A C 1
ATOM 699 O O . VAL A 1 87 ? 6.421 -3.906 -14.056 1.00 92.19 87 VAL A O 1
ATOM 702 N N . ALA A 1 88 ? 5.331 -2.055 -13.400 1.00 93.75 88 ALA A N 1
ATOM 703 C CA . ALA A 1 88 ? 4.006 -2.665 -13.467 1.00 93.75 88 ALA A CA 1
ATOM 704 C C . ALA A 1 88 ? 3.659 -3.121 -14.895 1.00 93.75 88 ALA A C 1
ATOM 706 O O . ALA A 1 88 ? 3.198 -4.248 -15.084 1.00 93.75 88 ALA A O 1
ATOM 707 N N . GLU A 1 89 ? 3.941 -2.299 -15.909 1.00 94.81 89 GLU A N 1
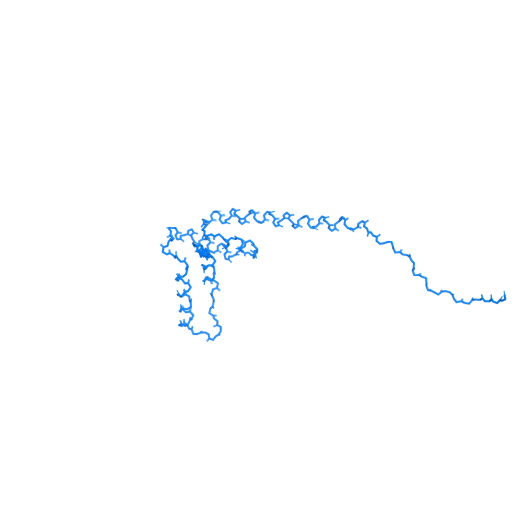ATOM 708 C CA . GLU A 1 89 ? 3.735 -2.662 -17.314 1.00 94.81 89 GLU A CA 1
ATOM 709 C C . GLU A 1 89 ? 4.597 -3.851 -17.741 1.00 94.81 89 GLU A C 1
ATOM 711 O O . GLU A 1 89 ? 4.130 -4.737 -18.466 1.00 94.81 89 GLU A O 1
ATOM 716 N N . ALA A 1 90 ? 5.859 -3.891 -17.306 1.00 91.94 90 ALA A N 1
ATOM 717 C CA . ALA A 1 90 ? 6.748 -5.006 -17.602 1.00 91.94 90 ALA A CA 1
ATOM 718 C C . ALA A 1 90 ? 6.161 -6.329 -17.079 1.00 91.94 90 ALA A C 1
ATOM 720 O O . ALA A 1 90 ? 6.125 -7.320 -17.816 1.00 91.94 90 ALA A O 1
ATOM 721 N N . PHE A 1 91 ? 5.625 -6.334 -15.854 1.00 89.25 91 PHE A N 1
ATOM 722 C CA . PHE A 1 91 ? 4.953 -7.505 -15.289 1.00 89.25 91 PHE A CA 1
ATOM 723 C C . PHE A 1 91 ? 3.647 -7.839 -16.008 1.00 89.25 91 PHE A C 1
ATOM 725 O O . PHE A 1 91 ? 3.435 -8.999 -16.363 1.00 89.25 91 PHE A O 1
ATOM 732 N N . GLU A 1 92 ? 2.819 -6.847 -16.329 1.00 88.88 92 GLU A N 1
ATOM 733 C CA . GLU A 1 92 ? 1.558 -7.070 -17.039 1.00 88.88 92 GLU A CA 1
ATOM 734 C C . GLU A 1 92 ? 1.787 -7.717 -18.421 1.00 88.88 92 GLU A C 1
ATOM 736 O O . GLU A 1 92 ? 1.064 -8.628 -18.840 1.00 88.88 92 GLU A O 1
ATOM 741 N N . ARG A 1 93 ? 2.847 -7.308 -19.132 1.00 88.06 93 ARG A N 1
ATOM 742 C CA . ARG A 1 93 ? 3.251 -7.917 -20.411 1.00 88.06 93 ARG A CA 1
ATOM 743 C C . ARG A 1 93 ? 3.685 -9.373 -20.238 1.00 88.06 93 ARG A C 1
ATOM 745 O O . ARG A 1 93 ? 3.391 -10.193 -21.112 1.00 88.06 93 ARG A O 1
ATOM 752 N N . VAL A 1 94 ? 4.376 -9.708 -19.148 1.00 85.19 94 VAL A N 1
ATOM 753 C CA . VAL A 1 94 ? 4.783 -11.088 -18.838 1.00 85.19 94 VAL A CA 1
ATOM 754 C C . VAL A 1 94 ? 3.566 -11.943 -18.475 1.00 85.19 94 VAL A C 1
ATOM 756 O O . VAL A 1 94 ? 3.399 -13.013 -19.061 1.00 85.19 94 VAL A O 1
ATOM 759 N N . GLU A 1 95 ? 2.670 -11.454 -17.613 1.00 79.31 95 GLU A N 1
ATOM 760 C CA . GLU A 1 95 ? 1.424 -12.138 -17.227 1.00 79.31 95 GLU A CA 1
ATOM 761 C C . GLU A 1 95 ? 0.508 -12.410 -18.440 1.00 79.31 95 GLU A C 1
ATOM 763 O O . GLU A 1 95 ? -0.096 -13.480 -18.572 1.00 79.31 95 GLU A O 1
ATOM 768 N N . LYS A 1 96 ? 0.422 -11.463 -19.385 1.00 76.56 96 LYS A N 1
ATOM 769 C CA . LYS A 1 96 ? -0.312 -11.651 -20.650 1.00 76.56 96 LYS A CA 1
ATOM 770 C C . LYS A 1 96 ? 0.329 -12.732 -21.525 1.00 76.56 96 LYS A C 1
ATOM 772 O O . LYS A 1 96 ? -0.385 -13.547 -22.115 1.00 76.56 96 LYS A O 1
ATOM 777 N N . LYS A 1 97 ? 1.664 -12.770 -21.610 1.00 72.50 97 LYS A N 1
ATOM 778 C CA . LYS A 1 97 ? 2.397 -13.777 -22.398 1.00 72.50 97 LYS A CA 1
ATOM 779 C C . LYS A 1 97 ? 2.222 -15.185 -21.823 1.00 72.50 97 LYS A C 1
ATOM 781 O O . LYS A 1 97 ? 1.872 -16.085 -22.585 1.00 72.50 97 LYS A O 1
ATOM 786 N N . THR A 1 98 ? 2.375 -15.373 -20.512 1.00 67.75 98 THR A N 1
ATOM 787 C CA . THR A 1 98 ? 2.223 -16.687 -19.853 1.00 67.75 98 THR A CA 1
ATOM 788 C C . THR A 1 98 ? 0.795 -17.234 -19.956 1.00 67.75 98 THR A C 1
ATOM 790 O O . THR A 1 98 ? 0.588 -18.424 -20.199 1.00 67.75 98 THR A O 1
ATOM 793 N N . ARG A 1 99 ? -0.218 -16.362 -19.873 1.00 60.19 99 ARG A N 1
ATOM 794 C CA . ARG A 1 99 ? -1.627 -16.737 -20.094 1.00 60.19 99 ARG A CA 1
ATOM 795 C C . ARG A 1 99 ? -1.900 -17.204 -21.528 1.00 60.19 99 ARG A C 1
ATOM 797 O O . ARG A 1 99 ? -2.759 -18.057 -21.757 1.00 60.19 99 ARG A O 1
ATOM 804 N N . CYS A 1 100 ? -1.198 -16.643 -22.510 1.00 58.16 100 CYS A N 1
ATOM 805 C CA . CYS A 1 100 ? -1.326 -17.043 -23.911 1.00 58.16 100 CYS A CA 1
ATOM 806 C C . CYS A 1 100 ? -0.571 -18.343 -24.229 1.00 58.16 100 CYS A C 1
ATOM 808 O O . CYS A 1 100 ? -1.023 -19.094 -25.096 1.00 58.16 100 CYS A O 1
ATOM 810 N N . THR A 1 101 ? 0.537 -18.637 -23.541 1.00 56.50 101 THR A N 1
ATOM 811 C CA . THR A 1 101 ? 1.276 -19.899 -23.715 1.00 56.50 101 THR A CA 1
ATOM 812 C C . THR A 1 101 ? 0.541 -21.081 -23.082 1.00 56.50 101 THR A C 1
ATOM 814 O O . THR A 1 101 ? 0.379 -22.097 -23.752 1.00 56.50 101 THR A O 1
ATOM 817 N N . SER A 1 102 ? -0.049 -20.929 -21.889 1.00 50.88 102 SER A N 1
ATOM 818 C CA . SER A 1 102 ? -0.829 -22.013 -21.258 1.00 50.88 102 SER A CA 1
ATOM 819 C C . SER A 1 102 ? -2.069 -22.426 -22.070 1.00 50.88 102 SER A C 1
ATOM 821 O O . SER A 1 102 ? -2.426 -23.603 -22.127 1.00 50.88 102 SER A O 1
ATOM 823 N N . LYS A 1 103 ? -2.694 -21.486 -22.798 1.00 47.31 103 LYS A N 1
ATOM 824 C CA . LYS A 1 103 ? -3.778 -21.787 -23.756 1.00 47.31 103 LYS A CA 1
ATOM 825 C C . LYS A 1 103 ? -3.311 -22.556 -25.000 1.00 47.31 103 LYS A C 1
ATOM 827 O O . LYS A 1 103 ? -4.144 -23.164 -25.676 1.00 47.31 103 LYS A O 1
ATOM 832 N N . LYS A 1 104 ? -2.021 -22.507 -25.349 1.00 43.38 104 LYS A N 1
ATOM 833 C CA . LYS A 1 104 ? -1.456 -23.269 -26.477 1.00 43.38 104 LYS A CA 1
ATOM 834 C C . LYS A 1 104 ? -1.048 -24.682 -26.061 1.00 43.38 104 LYS A C 1
ATOM 836 O O . LYS A 1 104 ? -1.227 -25.599 -26.859 1.00 43.38 104 LYS A O 1
ATOM 841 N N . ASP A 1 105 ? -0.635 -24.886 -24.814 1.00 45.25 105 ASP A N 1
ATOM 842 C CA . ASP A 1 105 ? -0.255 -26.217 -24.321 1.00 45.25 105 ASP A CA 1
ATOM 843 C C . ASP A 1 105 ? -1.467 -27.144 -24.121 1.00 45.25 105 ASP A C 1
ATOM 845 O O . ASP A 1 105 ? -1.383 -28.336 -24.424 1.00 45.25 105 ASP A O 1
ATOM 849 N N . ASN A 1 106 ? -2.648 -26.596 -23.797 1.00 45.69 106 ASN A N 1
ATOM 850 C CA . ASN A 1 106 ? -3.902 -27.367 -23.779 1.00 45.69 106 ASN A CA 1
ATOM 851 C C . ASN A 1 106 ? -4.400 -27.793 -25.182 1.00 45.69 106 ASN A C 1
ATOM 853 O O . ASN A 1 106 ? -5.294 -28.624 -25.300 1.00 45.69 106 ASN A O 1
ATOM 857 N N . ARG A 1 107 ? -3.828 -27.253 -26.271 1.00 41.59 107 ARG A N 1
ATOM 858 C CA . ARG A 1 107 ? -4.089 -27.738 -27.642 1.00 41.59 107 ARG A CA 1
ATOM 859 C C . ARG A 1 107 ? -3.088 -28.790 -28.115 1.00 41.59 107 ARG A C 1
ATOM 861 O O . ARG A 1 107 ? -3.355 -29.449 -29.113 1.00 41.59 107 ARG A O 1
ATOM 868 N N . ARG A 1 108 ? -1.968 -28.979 -27.406 1.00 38.31 108 ARG A N 1
ATOM 869 C CA . ARG A 1 108 ? -0.923 -29.948 -27.776 1.00 38.31 108 ARG A CA 1
ATOM 870 C C . ARG A 1 108 ? -1.057 -31.298 -27.062 1.00 38.31 108 ARG A C 1
ATOM 872 O O . ARG A 1 108 ? -0.521 -32.283 -27.549 1.00 38.31 108 ARG A O 1
ATOM 879 N N . TRP A 1 109 ? -1.821 -31.364 -25.969 1.00 36.53 109 TRP A N 1
ATOM 880 C CA . TRP A 1 109 ? -2.177 -32.623 -25.291 1.00 36.53 109 TRP A CA 1
ATOM 881 C C . TRP A 1 109 ? -3.523 -33.216 -25.740 1.00 36.53 109 TRP A C 1
ATOM 883 O O . TRP A 1 109 ? -3.829 -34.357 -25.410 1.00 36.53 109 TRP A O 1
ATOM 893 N N . ALA A 1 110 ? -4.298 -32.507 -26.570 1.00 38.19 110 ALA A N 1
ATOM 894 C CA . ALA A 1 110 ? -5.527 -33.038 -27.168 1.00 38.19 110 ALA A CA 1
ATOM 895 C C . ALA A 1 110 ? -5.279 -34.072 -28.293 1.00 38.19 110 ALA A C 1
ATOM 897 O O . ALA A 1 110 ? -6.232 -34.648 -28.810 1.00 38.19 110 ALA A O 1
ATOM 898 N N . SER A 1 111 ? -4.020 -34.330 -28.670 1.00 38.88 111 SER A N 1
ATOM 899 C CA . SER A 1 111 ? -3.643 -35.315 -29.696 1.00 38.88 111 SER A CA 1
ATOM 900 C C . SER A 1 111 ? -3.159 -3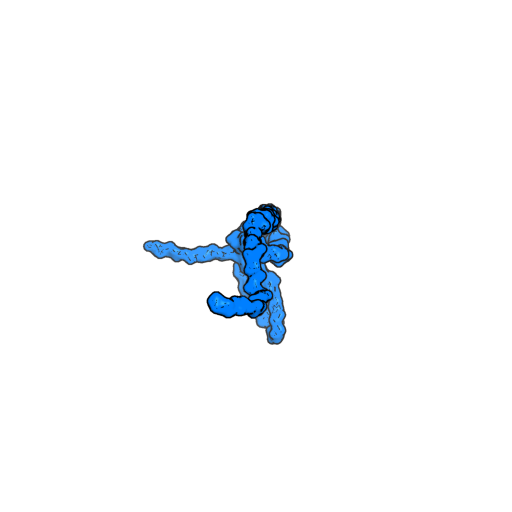6.661 -29.143 1.00 38.88 111 SER A C 1
ATOM 902 O O . SER A 1 111 ? -2.743 -37.511 -29.922 1.00 38.88 111 SER A O 1
ATOM 904 N N . VAL A 1 112 ? -3.245 -36.900 -27.830 1.00 41.16 112 VAL A N 1
ATOM 905 C CA . VAL A 1 112 ? -3.155 -38.261 -27.269 1.00 41.16 112 VAL A CA 1
ATOM 906 C C . VAL A 1 112 ? -4.544 -38.650 -26.774 1.00 41.16 112 VAL A C 1
ATOM 908 O O . VAL A 1 112 ? -4.809 -38.781 -25.581 1.00 41.16 112 VAL A O 1
ATOM 911 N N . GLN A 1 113 ? -5.477 -38.775 -27.721 1.00 39.59 113 GLN A N 1
ATOM 912 C CA . GLN A 1 113 ? -6.741 -39.447 -27.461 1.00 39.59 113 GLN A CA 1
ATOM 913 C C . GLN A 1 113 ? -6.454 -40.928 -27.216 1.00 39.59 113 GLN A C 1
ATOM 915 O O . GLN A 1 113 ? -6.128 -41.693 -28.120 1.00 39.59 113 GLN A O 1
ATOM 920 N N . TYR A 1 114 ? -6.581 -41.293 -25.945 1.00 35.25 114 TYR A N 1
ATOM 921 C CA . TYR A 1 114 ? -7.139 -42.550 -25.473 1.00 35.25 114 TYR A CA 1
ATOM 922 C C . TYR A 1 114 ? -8.062 -43.174 -26.534 1.00 35.25 114 TYR A C 1
ATOM 924 O O . TYR A 1 114 ? -9.105 -42.605 -26.855 1.00 35.25 114 TYR A O 1
ATOM 932 N N . ALA A 1 115 ? -7.674 -44.317 -27.099 1.00 37.59 115 ALA A N 1
ATOM 933 C CA . ALA A 1 115 ? -8.543 -45.084 -27.983 1.00 37.59 115 ALA A CA 1
ATOM 934 C C . ALA A 1 115 ? -9.669 -45.719 -27.144 1.00 37.59 115 ALA A C 1
ATOM 936 O O . ALA A 1 115 ? -9.366 -46.526 -26.261 1.00 37.59 115 ALA A O 1
ATOM 937 N N . PRO A 1 116 ? -10.958 -45.406 -27.375 1.00 39.31 116 PRO A N 1
ATOM 938 C CA . PRO A 1 116 ? -12.040 -46.111 -26.715 1.00 39.31 116 PRO A CA 1
ATOM 939 C C . PRO A 1 116 ? -12.461 -47.319 -27.565 1.00 39.31 116 PRO A C 1
ATOM 941 O O . PRO A 1 116 ? -12.813 -47.193 -28.736 1.00 39.31 116 PRO A O 1
ATOM 944 N N . GLY A 1 117 ? -12.470 -48.504 -26.961 1.00 37.81 117 GLY A N 1
ATOM 945 C CA . GLY A 1 117 ? -13.115 -49.696 -27.515 1.00 37.81 117 GLY A CA 1
ATOM 946 C C . GLY A 1 117 ? -12.561 -5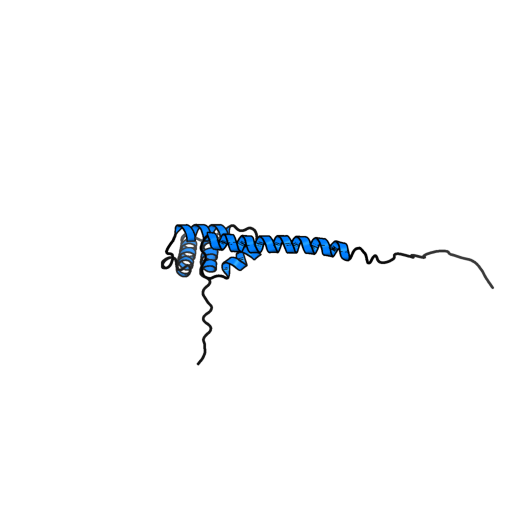0.950 -26.842 1.00 37.81 117 GLY A C 1
ATOM 947 O O . GLY A 1 117 ? -11.387 -51.246 -26.988 1.00 37.81 117 GLY A O 1
ATOM 948 N N . LYS A 1 118 ? -13.328 -51.769 -26.123 1.00 39.09 118 LYS A N 1
ATOM 949 C CA . LYS A 1 118 ? -14.727 -52.152 -26.331 1.00 39.09 118 LYS A CA 1
ATOM 950 C C . LYS A 1 118 ? -15.334 -52.553 -24.977 1.00 39.09 118 LYS A C 1
ATOM 952 O O . LYS A 1 118 ? -14.734 -53.339 -24.250 1.00 39.09 118 LYS A O 1
ATOM 957 N N . CYS A 1 119 ? -16.540 -52.077 -24.672 1.00 34.34 119 CYS A N 1
ATOM 958 C CA . CYS A 1 119 ? -17.437 -52.807 -23.776 1.00 34.34 119 CYS A CA 1
ATOM 959 C C . CYS A 1 119 ? -17.946 -54.036 -24.537 1.00 34.34 119 CYS A C 1
ATOM 961 O O . CYS A 1 119 ? -18.604 -53.879 -25.564 1.00 34.34 119 CYS A O 1
ATOM 963 N N . LEU A 1 120 ? -17.662 -55.240 -24.042 1.00 34.03 120 LEU A N 1
ATOM 964 C CA . LEU A 1 120 ? -18.437 -56.433 -24.369 1.00 34.03 120 LEU A CA 1
ATOM 965 C C . LEU A 1 120 ? -19.049 -56.940 -23.065 1.00 34.03 120 LEU A C 1
ATOM 967 O O . LEU A 1 120 ? -18.353 -57.499 -22.219 1.00 34.03 120 LEU A O 1
ATOM 971 N N . ARG A 1 121 ? -20.353 -56.725 -22.907 1.00 33.69 121 ARG A N 1
ATOM 972 C CA . ARG A 1 121 ? -21.179 -57.496 -21.988 1.00 33.69 121 ARG A CA 1
ATOM 973 C C . ARG A 1 121 ? -22.397 -57.989 -22.771 1.00 33.69 121 ARG A C 1
ATOM 975 O O . ARG A 1 121 ? -23.008 -57.226 -23.512 1.00 33.69 121 ARG A O 1
ATOM 982 N N . ASP A 1 122 ? -22.638 -59.283 -22.600 1.00 34.66 122 ASP A N 1
ATOM 983 C CA . ASP A 1 122 ? -23.831 -60.067 -22.920 1.00 34.66 122 ASP A CA 1
ATOM 984 C C . ASP A 1 122 ? -24.073 -60.509 -24.375 1.00 34.66 122 ASP A C 1
ATOM 986 O O . ASP A 1 122 ? -24.741 -59.851 -25.169 1.00 34.66 122 ASP A O 1
ATOM 990 N N . LYS A 1 123 ? -23.670 -61.760 -24.657 1.00 40.38 123 LYS A N 1
ATOM 991 C CA . LYS A 1 123 ? -24.606 -62.751 -25.208 1.00 40.38 123 LYS A CA 1
ATOM 992 C C . LYS A 1 123 ? -24.520 -64.070 -24.440 1.00 40.38 123 LYS A C 1
ATOM 994 O O . LYS A 1 123 ? -23.463 -64.654 -24.237 1.00 40.38 123 LYS A O 1
ATOM 999 N N . VAL A 1 124 ? -25.708 -64.458 -24.016 1.00 37.34 124 VAL A N 1
ATOM 1000 C CA . VAL A 1 124 ? -26.150 -65.621 -23.262 1.00 37.34 124 VAL A CA 1
ATOM 1001 C C . VAL A 1 124 ? -26.389 -66.801 -24.228 1.00 37.34 124 VAL A C 1
ATOM 1003 O O . VAL A 1 124 ? -26.888 -66.582 -25.326 1.00 37.34 124 VAL A O 1
ATOM 1006 N N . LEU A 1 125 ? -26.084 -68.021 -23.753 1.00 39.19 125 LEU A N 1
ATOM 1007 C CA . LEU A 1 125 ? -26.578 -69.360 -24.160 1.00 39.19 125 LEU A CA 1
ATOM 1008 C C . LEU A 1 125 ? -26.278 -69.923 -25.569 1.00 39.19 125 LEU A C 1
ATOM 1010 O O . LEU A 1 125 ? -26.798 -69.439 -26.566 1.00 39.19 125 LEU A O 1
ATOM 1014 N N . ALA A 1 126 ? -25.577 -71.068 -25.595 1.00 34.94 126 ALA A N 1
ATOM 1015 C CA . ALA A 1 126 ? -25.999 -72.362 -26.183 1.00 34.94 126 ALA A CA 1
ATOM 1016 C C . ALA A 1 126 ? -24.782 -73.319 -26.198 1.00 34.94 126 ALA A C 1
ATOM 1018 O O . ALA A 1 126 ? -23.751 -72.983 -26.762 1.00 34.94 126 ALA A O 1
ATOM 1019 N N . GLY A 1 127 ? -24.804 -74.425 -25.447 1.00 33.69 127 GLY A N 1
ATOM 1020 C CA . GLY A 1 127 ? -25.037 -75.765 -26.017 1.00 33.69 127 GLY A CA 1
ATOM 1021 C C . GLY A 1 127 ? -23.699 -76.500 -26.211 1.00 33.69 127 GLY A C 1
ATOM 1022 O O . GLY A 1 127 ? -22.926 -76.139 -27.078 1.00 33.69 127 GLY A O 1
ATOM 1023 N N . ALA A 1 128 ? -23.283 -77.350 -25.272 1.00 38.25 128 ALA A N 1
ATOM 1024 C CA . ALA A 1 128 ? -23.571 -78.787 -25.231 1.00 38.25 128 ALA A CA 1
ATOM 1025 C C . ALA A 1 128 ? -22.625 -79.634 -26.112 1.00 38.25 128 ALA A C 1
ATOM 1027 O O . ALA A 1 128 ? -22.746 -79.622 -27.332 1.00 38.25 128 ALA A O 1
ATOM 1028 N N . LYS A 1 129 ? -21.844 -80.461 -25.397 1.00 39.03 129 LYS A N 1
ATOM 1029 C CA . LYS A 1 129 ? -21.043 -81.633 -25.800 1.00 39.03 129 LYS A CA 1
ATOM 1030 C C . LYS A 1 129 ? -19.665 -81.383 -26.402 1.00 39.03 129 LYS A C 1
ATOM 1032 O O . LYS A 1 129 ? -19.573 -80.797 -27.495 1.00 39.03 129 LYS A O 1
#

pLDDT: mean 77.09, std 23.03, range [33.69, 98.44]

Radius of gyration: 28.86 Å; chains: 1; bounding box: 59×96×50 Å

Sequence (129 aa):
MERHFQPKKLVLAERFAMMSKAQKIGQTLQEYFAEVQKAANECMFEKVSDVRDAMVTMIFIGGLASVETRKRLLEKEHFTSEEALEVAEAFERVEKKTRCTSKKDNRRWASVQYAPGKCLRDKVLAGAK

Foldseek 3Di:
DPPPPPPDQLLLVLLLVLVPDDADVPHDPVNSVVVSVVSVVSNPVVPDPDPPQVVLLSCVLNPDPDPVLSVVLSVDRDDGNVRSVVSSVVVVVVVVVVVVVVVVVVVVVVPPDDDDDDDDDDDDDDDDD

Organism: Ancylostoma caninum (NCBI:txid29170)